Protein AF-A0A367QN92-F1 (afdb_monomer)

Structure (mmCIF, N/CA/C/O backbone):
data_AF-A0A367QN92-F1
#
_entry.id   AF-A0A367QN92-F1
#
loop_
_atom_site.group_PDB
_atom_site.id
_atom_site.type_symbol
_atom_site.label_atom_id
_atom_site.label_alt_id
_atom_site.label_comp_id
_atom_site.label_asym_id
_atom_site.label_entity_id
_atom_site.label_seq_id
_atom_site.pdbx_PDB_ins_code
_atom_site.Cartn_x
_atom_site.Cartn_y
_atom_site.Cartn_z
_atom_site.occupancy
_atom_site.B_iso_or_equiv
_atom_site.auth_seq_id
_atom_site.auth_comp_id
_atom_site.auth_asym_id
_atom_site.auth_atom_id
_atom_site.pdbx_PDB_model_num
ATOM 1 N N . MET A 1 1 ? -43.986 -6.979 30.525 1.00 65.44 1 MET A N 1
ATOM 2 C CA . MET A 1 1 ? -43.129 -7.725 29.582 1.00 65.44 1 MET A CA 1
ATOM 3 C C . MET A 1 1 ? -42.942 -9.110 30.168 1.00 65.44 1 MET A C 1
ATOM 5 O O . MET A 1 1 ? -42.465 -9.194 31.291 1.00 65.44 1 MET A O 1
ATOM 9 N N . ASP A 1 2 ? -43.423 -10.145 29.482 1.00 89.12 2 ASP A N 1
ATOM 10 C CA . ASP A 1 2 ? -43.403 -11.526 29.985 1.00 89.12 2 ASP A CA 1
ATOM 11 C C . ASP A 1 2 ? -42.028 -12.183 29.754 1.00 89.12 2 ASP A C 1
ATOM 13 O O . ASP A 1 2 ? -41.292 -11.805 28.836 1.00 89.12 2 ASP A O 1
ATOM 17 N N . TYR A 1 3 ? -41.674 -13.157 30.590 1.00 87.88 3 TYR A N 1
ATOM 18 C CA . TYR A 1 3 ? -40.392 -13.862 30.619 1.00 87.88 3 TYR A CA 1
ATOM 19 C C . TYR A 1 3 ? -39.980 -14.402 29.242 1.00 87.88 3 TYR A C 1
ATOM 21 O O . TYR A 1 3 ? -38.822 -14.278 28.843 1.00 87.88 3 TYR A O 1
ATOM 29 N N . LEU A 1 4 ? -40.938 -14.917 28.467 1.00 89.62 4 LEU A N 1
ATOM 30 C CA . LEU A 1 4 ? -40.702 -15.431 27.114 1.00 89.62 4 LEU A CA 1
ATOM 31 C C . LEU A 1 4 ? -40.257 -14.338 26.127 1.00 89.62 4 LEU A C 1
ATOM 33 O O . LEU A 1 4 ? -39.364 -14.566 25.309 1.00 89.62 4 LEU A O 1
ATOM 37 N N . GLN A 1 5 ? -40.817 -13.128 26.230 1.00 90.62 5 GLN A N 1
ATOM 38 C CA . GLN A 1 5 ? -40.400 -11.993 25.399 1.00 90.62 5 GLN A CA 1
ATOM 39 C C . GLN A 1 5 ? -38.994 -11.512 25.772 1.00 90.62 5 GLN A C 1
ATOM 41 O O . GLN A 1 5 ? -38.213 -11.133 24.897 1.00 90.62 5 GLN A O 1
ATOM 46 N N . LEU A 1 6 ? -38.650 -11.563 27.062 1.00 90.44 6 LEU A N 1
ATOM 47 C CA . LEU A 1 6 ? -37.314 -11.216 27.539 1.00 90.44 6 LEU A CA 1
ATOM 48 C C . LEU A 1 6 ? -36.260 -12.206 27.015 1.00 90.44 6 LEU A C 1
ATOM 50 O O . LEU A 1 6 ? -35.222 -11.774 26.516 1.00 90.44 6 LEU A O 1
ATOM 54 N N . GLN A 1 7 ? -36.549 -13.512 27.056 1.00 93.75 7 GLN A N 1
ATOM 55 C CA . GLN A 1 7 ? -35.658 -14.558 26.538 1.00 93.75 7 GLN A CA 1
ATOM 56 C C . GLN A 1 7 ? -35.429 -14.432 25.026 1.00 93.75 7 GLN A C 1
ATOM 58 O O . GLN A 1 7 ? -34.285 -14.444 24.572 1.00 93.75 7 GLN A O 1
ATOM 63 N N . SER A 1 8 ? -36.494 -14.218 24.244 1.00 92.69 8 SER A N 1
ATOM 64 C CA . SER A 1 8 ? -36.381 -13.995 22.794 1.00 92.69 8 SER A CA 1
ATOM 65 C C . SER A 1 8 ? -35.509 -12.777 22.463 1.00 92.69 8 SER A C 1
ATOM 67 O O . SER A 1 8 ? -34.645 -12.851 21.585 1.00 92.69 8 SER A O 1
ATOM 69 N N . LYS A 1 9 ? -35.673 -11.670 23.202 1.00 93.56 9 LYS A N 1
ATOM 70 C CA . LYS A 1 9 ? -34.857 -10.466 23.011 1.00 93.56 9 LYS A CA 1
ATOM 71 C C . LYS A 1 9 ? -33.382 -10.733 23.309 1.00 93.56 9 LYS A C 1
ATOM 73 O O . LYS A 1 9 ? -32.536 -10.347 22.507 1.00 93.56 9 LYS A O 1
ATOM 78 N N . ILE A 1 10 ? -33.071 -11.416 24.411 1.00 93.62 10 ILE A N 1
ATOM 79 C CA . ILE A 1 10 ? -31.693 -11.771 24.787 1.00 93.62 10 ILE A CA 1
ATOM 80 C C . ILE A 1 10 ? -31.029 -12.624 23.703 1.00 93.62 10 ILE A C 1
ATOM 82 O O . ILE A 1 10 ? -29.901 -12.328 23.307 1.00 93.62 10 ILE A O 1
ATOM 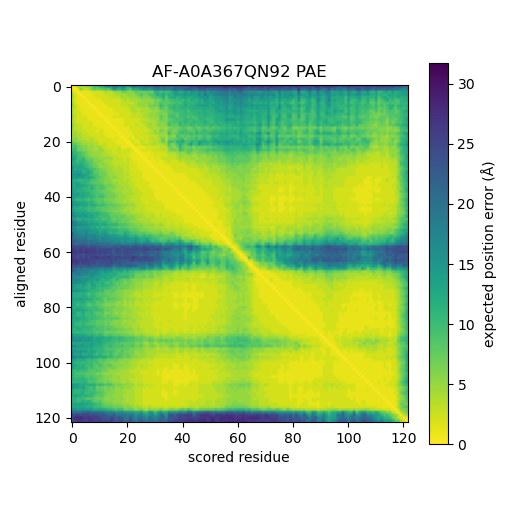86 N N . GLU A 1 11 ? -31.725 -13.638 23.192 1.00 95.00 11 GLU A N 1
ATOM 87 C CA . GLU A 1 11 ? -31.175 -14.534 22.173 1.00 95.00 11 GLU A CA 1
ATOM 88 C C . GLU A 1 11 ? -30.929 -13.808 20.847 1.00 95.00 11 GLU A C 1
ATOM 90 O O . GLU A 1 11 ? -29.874 -13.967 20.231 1.00 95.00 11 GLU A O 1
ATOM 95 N N . SER A 1 12 ? -31.846 -12.918 20.448 1.00 91.75 12 SER A N 1
ATOM 96 C CA . SER A 1 12 ? -31.632 -12.066 19.277 1.00 91.75 12 SER A CA 1
ATOM 97 C C . SER A 1 12 ? -30.382 -11.193 19.440 1.00 91.75 12 SER A C 1
ATOM 99 O O . SER A 1 12 ? -29.536 -11.180 18.549 1.00 91.75 12 SER A O 1
ATOM 101 N N . THR A 1 13 ? -30.191 -10.551 20.600 1.00 94.75 13 THR A N 1
ATOM 102 C CA . THR A 1 13 ? -29.015 -9.713 20.884 1.00 94.75 13 THR A CA 1
ATOM 103 C C . THR A 1 13 ? -27.720 -10.518 20.826 1.00 94.75 13 THR A C 1
ATOM 105 O O . THR A 1 13 ? -26.749 -10.058 20.230 1.00 94.75 13 THR A O 1
ATOM 108 N N . LYS A 1 14 ? -27.694 -11.732 21.392 1.00 93.50 14 LYS A N 1
ATOM 109 C CA . LYS A 1 14 ? -26.528 -12.626 21.301 1.00 93.50 14 LYS A CA 1
ATOM 110 C C . LYS A 1 14 ? -26.200 -12.977 19.853 1.00 93.50 14 LYS A C 1
ATOM 112 O O . LYS A 1 14 ? -25.039 -12.903 19.466 1.00 93.50 14 LYS A O 1
ATOM 117 N N . ASN A 1 15 ? -27.208 -13.291 19.041 1.00 93.81 15 ASN A N 1
ATOM 118 C CA . ASN A 1 15 ? -27.007 -13.587 17.624 1.00 9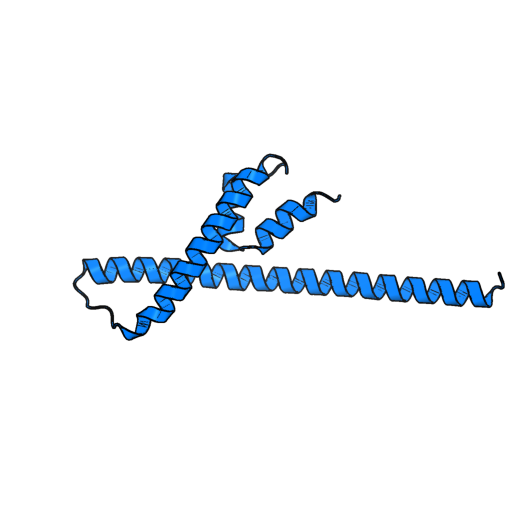3.81 15 ASN A CA 1
ATOM 119 C C . ASN A 1 15 ? -26.447 -12.381 16.856 1.00 93.81 15 ASN A C 1
ATOM 121 O O . ASN A 1 15 ? -25.514 -12.549 16.072 1.00 93.81 15 ASN A O 1
ATOM 125 N N . TYR A 1 16 ? -26.931 -11.164 17.127 1.00 91.94 16 TYR A N 1
ATOM 126 C CA . TYR A 1 16 ? -26.364 -9.944 16.538 1.00 91.94 16 TYR A CA 1
ATOM 127 C C . TYR A 1 16 ? -24.911 -9.703 16.963 1.00 91.94 16 TYR A C 1
ATOM 129 O O . TYR A 1 16 ? -24.086 -9.344 16.124 1.00 91.94 16 TYR A O 1
ATOM 137 N N . LEU A 1 17 ? -24.583 -9.922 18.239 1.00 92.69 17 LEU A N 1
ATOM 138 C CA . LEU A 1 17 ? -23.216 -9.783 18.753 1.00 92.69 17 LEU A CA 1
ATOM 139 C C . LEU A 1 17 ? -22.267 -10.821 18.141 1.00 92.69 17 LEU A C 1
ATOM 141 O O . LEU A 1 17 ? -21.160 -10.482 17.733 1.00 92.69 17 LEU A O 1
ATOM 145 N N . ASN A 1 18 ? -22.712 -12.070 18.009 1.00 91.69 18 ASN A N 1
ATOM 146 C CA . ASN A 1 18 ? -21.931 -13.124 17.365 1.00 91.69 18 ASN A CA 1
ATOM 147 C C . ASN A 1 18 ? -21.684 -12.814 15.882 1.00 91.69 18 ASN A C 1
ATOM 149 O O . ASN A 1 18 ? -20.570 -12.990 15.388 1.00 91.69 18 ASN A O 1
ATOM 153 N N . LEU A 1 19 ? -22.704 -12.315 15.177 1.00 91.00 19 LEU A N 1
ATOM 154 C CA . LEU A 1 19 ? -22.588 -11.927 13.775 1.00 91.00 19 LEU A CA 1
ATOM 155 C C . LEU A 1 19 ? -21.617 -10.751 13.590 1.00 91.00 19 LEU A C 1
ATOM 157 O O . LEU A 1 19 ? -20.753 -10.808 12.715 1.00 91.00 19 LEU A O 1
ATOM 161 N N . SER A 1 20 ? -21.728 -9.703 14.413 1.00 87.12 20 SER A N 1
ATOM 162 C CA . SER A 1 20 ? -20.857 -8.524 14.321 1.00 87.12 20 SER A CA 1
ATOM 163 C C . SER A 1 20 ? -19.398 -8.853 14.648 1.00 87.12 20 SER A C 1
ATOM 165 O O . SER A 1 20 ? -18.492 -8.368 13.965 1.00 87.12 20 SER A O 1
ATOM 167 N N . MET A 1 21 ? -19.165 -9.729 15.629 1.00 88.19 21 MET A N 1
ATOM 168 C CA . MET A 1 21 ? -17.832 -10.223 15.972 1.00 88.19 21 MET A CA 1
ATOM 169 C C . MET A 1 21 ? -17.214 -11.011 14.807 1.00 88.19 21 MET A C 1
ATOM 171 O O . MET A 1 21 ? -16.088 -10.720 14.408 1.00 88.19 21 MET A O 1
ATOM 175 N N . ASN A 1 22 ? -17.975 -11.913 14.179 1.00 90.44 22 ASN A N 1
ATOM 176 C CA . ASN A 1 22 ? -17.506 -12.707 13.037 1.00 90.44 22 ASN A CA 1
ATOM 177 C C . ASN A 1 22 ? -17.188 -11.829 11.806 1.00 90.44 22 ASN A C 1
ATOM 179 O O . ASN A 1 22 ? -16.133 -11.964 11.186 1.00 90.44 22 ASN A O 1
ATOM 183 N N . LEU A 1 23 ? -18.043 -10.848 11.499 1.00 87.50 23 LEU A N 1
ATOM 184 C CA . LEU A 1 23 ? -17.798 -9.871 10.428 1.00 87.50 23 LEU A CA 1
ATOM 185 C C . LEU A 1 23 ? -16.516 -9.058 10.661 1.00 87.50 23 LEU A C 1
ATOM 187 O O . LEU A 1 23 ? -15.741 -8.845 9.726 1.00 87.50 23 LEU A O 1
ATOM 191 N N . SER A 1 24 ? -16.270 -8.626 11.901 1.00 86.56 24 SER A N 1
ATOM 192 C CA . SER A 1 24 ? -15.042 -7.911 12.274 1.00 86.56 24 SER A CA 1
ATOM 193 C C . SER A 1 24 ? -13.798 -8.778 12.065 1.00 86.56 24 SER A C 1
ATOM 195 O O . SER A 1 24 ? -12.812 -8.309 11.494 1.00 86.56 24 SER A O 1
ATOM 197 N N . GLU A 1 25 ? -13.847 -10.053 12.460 1.00 88.81 25 GLU A N 1
ATOM 198 C CA . GLU A 1 25 ? -12.749 -11.003 12.253 1.00 88.81 25 GLU A CA 1
ATOM 199 C C . GLU A 1 25 ? -12.460 -11.246 10.768 1.00 88.81 25 GLU A C 1
ATOM 201 O O . GLU A 1 25 ? -11.299 -11.223 10.349 1.00 88.81 25 GLU A O 1
ATOM 206 N N . ILE A 1 26 ? -13.500 -11.438 9.951 1.00 91.56 26 ILE A N 1
ATOM 207 C CA . ILE A 1 26 ? -13.362 -11.597 8.498 1.00 91.56 26 ILE A CA 1
ATOM 208 C C . ILE A 1 26 ? -12.722 -10.344 7.890 1.00 91.56 26 ILE A C 1
ATOM 210 O O . ILE A 1 26 ? -11.765 -10.454 7.122 1.00 91.56 26 ILE A O 1
ATOM 214 N N . GLY A 1 27 ? -13.190 -9.153 8.277 1.00 88.62 27 GLY A N 1
ATOM 215 C CA . GLY A 1 27 ? -12.630 -7.884 7.813 1.00 88.62 27 GLY A CA 1
ATOM 216 C C . GLY A 1 27 ? -11.145 -7.731 8.151 1.00 88.62 27 GLY A C 1
ATOM 217 O O . GLY A 1 27 ? -10.357 -7.323 7.299 1.00 88.62 27 GLY A O 1
ATOM 218 N N . GLN A 1 28 ? -10.731 -8.126 9.360 1.00 89.50 28 GLN A N 1
ATOM 219 C CA . GLN A 1 28 ? -9.323 -8.099 9.773 1.00 89.50 28 GLN A C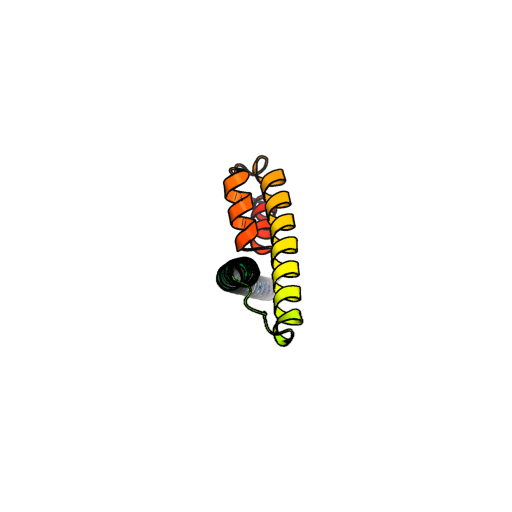A 1
ATOM 220 C C . GLN A 1 28 ? -8.458 -9.074 8.966 1.00 89.50 28 GLN A C 1
ATOM 222 O O . GLN A 1 28 ? -7.351 -8.717 8.557 1.00 89.50 28 GLN A O 1
ATOM 227 N N . LYS A 1 29 ? -8.964 -10.282 8.685 1.00 92.62 29 LYS A N 1
ATOM 228 C CA . LYS A 1 29 ? -8.259 -11.274 7.857 1.00 92.62 29 LYS A CA 1
ATOM 229 C C . LYS A 1 29 ? -8.079 -10.786 6.422 1.00 92.62 29 LYS A C 1
ATOM 231 O O . LYS A 1 29 ? -6.977 -10.877 5.886 1.00 92.62 29 LYS A O 1
ATOM 236 N N . ILE A 1 30 ? -9.130 -10.222 5.825 1.00 94.12 30 ILE A N 1
ATOM 237 C CA . ILE A 1 30 ? -9.078 -9.657 4.470 1.00 94.12 30 ILE A CA 1
ATOM 238 C C . ILE A 1 30 ? -8.094 -8.485 4.419 1.00 94.12 30 ILE A C 1
ATOM 240 O O . ILE A 1 30 ? -7.239 -8.455 3.537 1.00 94.12 30 ILE A O 1
ATOM 244 N N . ALA A 1 31 ? -8.145 -7.565 5.388 1.00 93.38 31 ALA A N 1
ATOM 245 C CA . ALA A 1 31 ? -7.186 -6.466 5.476 1.00 93.38 31 ALA A CA 1
ATOM 246 C C . ALA A 1 31 ? -5.744 -6.985 5.585 1.00 93.38 31 ALA A C 1
ATOM 248 O O . ALA A 1 31 ? -4.861 -6.499 4.885 1.00 93.38 31 ALA A O 1
ATOM 249 N N . GLY A 1 32 ? -5.499 -8.008 6.410 1.00 94.44 32 GLY A N 1
ATOM 250 C CA . GLY A 1 32 ? -4.198 -8.674 6.508 1.00 94.44 32 GLY A CA 1
ATOM 251 C C . GLY A 1 32 ? -3.713 -9.237 5.170 1.00 94.44 32 GLY A C 1
ATOM 252 O O . GLY A 1 32 ? -2.575 -8.993 4.776 1.00 94.44 32 GLY A O 1
ATOM 253 N N . PHE A 1 33 ? -4.588 -9.932 4.444 1.00 96.31 33 PHE A N 1
ATOM 254 C CA . PHE A 1 33 ? -4.269 -10.494 3.133 1.00 96.31 33 PHE A CA 1
ATOM 255 C C . PHE A 1 33 ? -3.958 -9.411 2.089 1.00 96.31 33 PHE A C 1
ATOM 257 O O . PHE A 1 33 ? -2.939 -9.501 1.404 1.00 96.31 33 PHE A O 1
ATOM 264 N N . ILE A 1 34 ? -4.776 -8.353 2.016 1.00 95.81 34 ILE A N 1
ATOM 265 C CA . ILE A 1 34 ? -4.562 -7.223 1.098 1.00 95.81 34 ILE A CA 1
ATOM 266 C C . ILE A 1 34 ? -3.199 -6.577 1.346 1.00 95.81 34 ILE A C 1
ATOM 268 O O . ILE A 1 34 ? -2.484 -6.305 0.387 1.00 95.81 34 ILE A O 1
ATOM 272 N N . LYS A 1 35 ? -2.795 -6.393 2.611 1.00 96.81 35 LYS A N 1
ATOM 273 C CA . LYS A 1 35 ? -1.479 -5.828 2.951 1.00 96.81 35 LYS A CA 1
ATOM 274 C C . LYS A 1 35 ? -0.335 -6.639 2.355 1.00 96.81 35 LYS A C 1
ATOM 276 O O . LYS A 1 35 ? 0.563 -6.067 1.745 1.00 96.81 35 LYS A O 1
ATOM 281 N N . ILE A 1 36 ? -0.383 -7.962 2.504 1.00 97.69 36 ILE A N 1
ATOM 282 C CA . ILE A 1 36 ? 0.659 -8.860 1.992 1.00 97.69 36 ILE A CA 1
ATOM 283 C C . ILE A 1 36 ? 0.722 -8.780 0.465 1.00 97.69 36 ILE A C 1
ATOM 285 O O . ILE A 1 36 ? 1.795 -8.561 -0.095 1.00 97.69 36 ILE A O 1
ATOM 289 N N . VAL A 1 37 ? -0.426 -8.907 -0.207 1.00 97.81 37 VAL A N 1
ATOM 290 C CA . VAL A 1 37 ? -0.501 -8.839 -1.675 1.00 97.81 37 VAL A CA 1
ATOM 291 C C . VAL A 1 37 ? -0.019 -7.479 -2.181 1.00 97.81 37 VAL A C 1
ATOM 293 O O . VAL A 1 37 ? 0.781 -7.419 -3.110 1.00 97.81 37 VAL A O 1
ATOM 296 N N . SER A 1 38 ? -0.440 -6.395 -1.533 1.00 97.38 38 SER A N 1
ATOM 297 C CA . SER A 1 38 ? -0.037 -5.029 -1.861 1.00 97.38 38 SER A CA 1
ATOM 298 C C . SER A 1 38 ? 1.477 -4.838 -1.783 1.00 97.38 38 SER A C 1
ATOM 300 O O . SER A 1 38 ? 2.081 -4.370 -2.744 1.00 97.38 38 SER A O 1
ATOM 302 N N . ILE A 1 39 ? 2.118 -5.273 -0.692 1.00 98.06 39 ILE A N 1
ATOM 303 C CA . ILE A 1 39 ? 3.578 -5.173 -0.531 1.00 98.06 39 ILE A CA 1
ATOM 304 C C . ILE A 1 39 ? 4.300 -5.882 -1.681 1.00 98.06 39 ILE A C 1
ATOM 306 O O . ILE A 1 39 ? 5.243 -5.327 -2.249 1.00 98.06 39 ILE A O 1
ATOM 310 N N . VAL A 1 40 ? 3.851 -7.088 -2.046 1.00 98.19 40 VAL A N 1
ATOM 311 C CA . VAL A 1 40 ? 4.450 -7.867 -3.139 1.00 98.19 40 VAL A CA 1
ATOM 312 C C . VAL A 1 40 ? 4.270 -7.149 -4.478 1.00 98.19 40 VAL A C 1
ATOM 314 O O . VAL A 1 40 ? 5.237 -7.002 -5.225 1.00 98.19 40 VAL A O 1
ATOM 317 N N . LEU A 1 41 ? 3.064 -6.654 -4.769 1.00 97.38 41 LEU A N 1
ATOM 318 C CA . LEU A 1 41 ? 2.756 -5.966 -6.024 1.00 97.38 41 LEU A CA 1
ATOM 319 C C . LEU A 1 41 ? 3.502 -4.634 -6.163 1.00 97.38 41 LEU A C 1
ATOM 321 O O . LEU A 1 41 ? 4.065 -4.373 -7.222 1.00 97.38 41 LEU A O 1
ATOM 325 N N . ILE A 1 42 ? 3.556 -3.815 -5.110 1.00 98.12 42 ILE A N 1
ATOM 326 C CA . ILE A 1 42 ? 4.255 -2.522 -5.123 1.00 98.12 42 ILE A CA 1
ATOM 327 C C . ILE A 1 42 ? 5.767 -2.717 -5.213 1.00 98.12 42 ILE A C 1
ATOM 329 O O . ILE A 1 42 ? 6.421 -2.052 -6.015 1.00 98.12 42 ILE A O 1
ATOM 333 N N . THR A 1 43 ? 6.328 -3.680 -4.478 1.00 98.19 43 THR A N 1
ATOM 334 C CA . THR A 1 43 ? 7.751 -4.030 -4.613 1.00 98.19 43 THR A CA 1
ATOM 335 C C . THR A 1 43 ? 8.062 -4.516 -6.031 1.00 98.19 43 THR A C 1
ATOM 337 O O . THR A 1 43 ? 9.049 -4.088 -6.629 1.00 98.19 43 THR A O 1
ATOM 340 N N . GLY A 1 44 ? 7.192 -5.351 -6.608 1.00 96.56 44 GLY A N 1
ATOM 341 C CA . GLY A 1 44 ? 7.306 -5.799 -7.995 1.00 96.56 44 GLY A CA 1
ATOM 342 C C . GLY A 1 44 ? 7.215 -4.650 -9.002 1.00 96.56 44 GLY A C 1
ATOM 343 O O . GLY A 1 44 ? 8.032 -4.577 -9.913 1.00 96.56 44 GLY A O 1
ATOM 344 N N . ALA A 1 45 ? 6.284 -3.713 -8.816 1.00 96.12 45 ALA A N 1
ATOM 345 C CA . ALA A 1 45 ? 6.139 -2.527 -9.658 1.00 96.12 45 ALA A CA 1
ATOM 346 C C . ALA A 1 45 ? 7.385 -1.625 -9.619 1.00 96.12 45 ALA A C 1
ATOM 348 O O . ALA A 1 45 ? 7.843 -1.182 -10.672 1.00 96.12 45 ALA A O 1
ATOM 349 N N . ILE A 1 46 ? 7.978 -1.409 -8.438 1.00 96.69 46 ILE A N 1
ATOM 350 C CA . ILE A 1 46 ? 9.263 -0.701 -8.306 1.00 96.69 46 ILE A CA 1
ATOM 351 C C . ILE A 1 46 ? 10.353 -1.448 -9.079 1.00 96.69 46 ILE A C 1
ATOM 353 O O . ILE A 1 46 ? 11.072 -0.837 -9.867 1.00 96.69 46 ILE A O 1
ATOM 357 N N . GLY A 1 47 ? 10.459 -2.767 -8.893 1.00 95.00 47 GLY A N 1
ATOM 358 C CA . GLY A 1 47 ? 11.433 -3.600 -9.599 1.00 95.00 47 GLY A CA 1
ATOM 359 C C . GLY A 1 47 ? 11.279 -3.540 -11.121 1.00 95.00 47 GLY A C 1
ATOM 360 O O . GLY A 1 47 ? 12.275 -3.418 -11.831 1.00 95.00 47 GLY A O 1
ATOM 361 N N . LEU A 1 48 ? 10.042 -3.557 -11.624 1.00 92.25 48 LEU A N 1
ATOM 362 C CA . LEU A 1 48 ? 9.738 -3.418 -13.049 1.00 92.25 48 LEU A CA 1
ATOM 363 C C . LEU A 1 48 ? 10.161 -2.048 -13.592 1.00 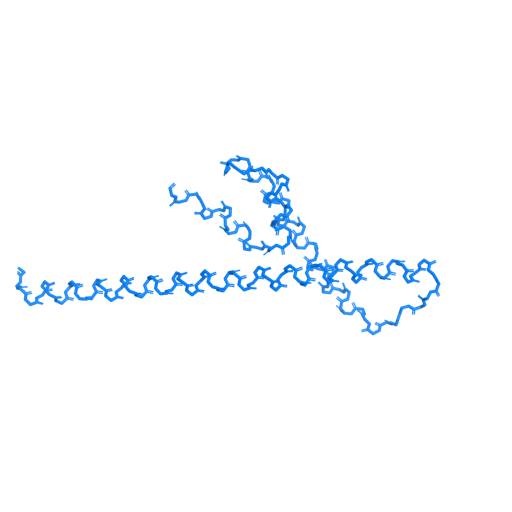92.25 48 LEU A C 1
ATOM 365 O O . LEU A 1 48 ? 10.824 -1.992 -14.626 1.00 92.25 48 LEU A O 1
ATOM 369 N N . GLU A 1 49 ? 9.827 -0.947 -12.912 1.00 91.00 49 GLU A N 1
ATOM 370 C CA . GLU A 1 49 ? 10.240 0.397 -13.347 1.00 91.00 49 GLU A CA 1
ATOM 371 C C . GLU A 1 49 ? 11.764 0.568 -13.310 1.00 91.00 49 GLU A C 1
ATOM 373 O O . GLU A 1 49 ? 12.343 1.094 -14.262 1.00 91.00 49 GLU A O 1
ATOM 378 N N . LEU A 1 50 ? 12.436 0.062 -12.270 1.00 91.81 50 LEU A N 1
ATOM 379 C CA . LEU A 1 50 ? 13.899 0.059 -12.202 1.00 91.81 50 LEU A CA 1
ATOM 380 C C . LEU A 1 50 ? 14.505 -0.764 -13.342 1.00 91.81 50 LEU A C 1
ATOM 382 O O . LEU A 1 50 ? 15.380 -0.272 -14.051 1.00 91.81 50 LEU A O 1
ATOM 386 N N . GLY A 1 51 ? 14.012 -1.983 -13.568 1.00 89.25 51 GLY A N 1
ATOM 387 C CA . GLY A 1 51 ? 14.462 -2.847 -14.660 1.00 89.25 51 GLY A CA 1
ATOM 388 C C . GLY A 1 51 ? 14.279 -2.197 -16.031 1.00 89.25 51 GLY A C 1
ATOM 389 O O . GLY A 1 51 ? 15.159 -2.298 -16.884 1.00 89.25 51 GLY A O 1
ATOM 390 N N . LYS A 1 52 ? 13.186 -1.450 -16.224 1.00 86.62 52 LYS A N 1
ATOM 391 C CA . LYS A 1 52 ? 12.947 -0.672 -17.442 1.00 86.62 52 LYS A CA 1
ATOM 392 C C . LYS A 1 52 ? 13.987 0.431 -17.631 1.00 86.62 52 LYS A C 1
ATOM 394 O O . LYS A 1 52 ? 14.532 0.567 -18.722 1.00 86.62 52 LYS A O 1
ATOM 399 N N . ILE A 1 53 ? 14.287 1.195 -16.581 1.00 86.44 53 ILE A N 1
ATOM 400 C CA . ILE A 1 53 ? 15.324 2.237 -16.618 1.00 86.44 53 ILE A CA 1
ATOM 401 C C . ILE A 1 53 ? 16.684 1.610 -16.950 1.00 86.44 53 ILE A C 1
ATOM 403 O O . ILE A 1 53 ? 17.356 2.072 -17.868 1.00 86.44 53 ILE A O 1
ATOM 407 N N . PHE A 1 54 ? 17.061 0.519 -16.279 1.00 86.88 54 PHE A N 1
ATOM 408 C CA . PHE A 1 54 ? 18.312 -0.190 -16.564 1.00 86.88 54 PHE A CA 1
ATOM 409 C C . PHE A 1 54 ? 18.370 -0.749 -17.991 1.00 86.88 54 PHE A C 1
ATOM 411 O O . PHE A 1 54 ? 19.416 -0.659 -18.628 1.00 86.88 54 PHE A O 1
ATOM 418 N N . GLY A 1 55 ? 17.276 -1.300 -18.521 1.00 84.06 55 GLY A N 1
ATOM 419 C CA . GLY A 1 55 ? 17.218 -1.791 -19.902 1.00 84.06 55 GLY A CA 1
ATOM 420 C C . GLY A 1 55 ? 17.473 -0.683 -20.925 1.00 84.06 55 GLY A C 1
ATOM 421 O O . GLY A 1 55 ? 18.314 -0.849 -21.808 1.00 84.06 55 GLY A O 1
ATOM 422 N N . LEU A 1 56 ? 16.830 0.475 -20.738 1.00 81.94 56 LEU A N 1
ATOM 423 C CA . LEU A 1 56 ? 17.018 1.655 -21.588 1.00 81.94 56 LEU A CA 1
ATOM 424 C C . LEU A 1 56 ? 18.460 2.180 -21.547 1.00 81.94 56 LEU A C 1
ATOM 426 O O . LEU A 1 56 ? 19.010 2.537 -22.586 1.00 81.94 56 LEU A O 1
ATOM 430 N N . LEU A 1 57 ? 19.091 2.194 -20.368 1.00 83.50 57 LEU A N 1
ATOM 431 C CA . LEU A 1 57 ? 20.482 2.637 -20.205 1.00 83.50 57 LEU A CA 1
ATOM 432 C C . LEU A 1 57 ? 21.495 1.703 -20.883 1.00 83.50 57 LEU A C 1
ATOM 434 O O . LEU A 1 57 ? 22.573 2.149 -21.260 1.00 83.50 57 LEU A O 1
ATOM 438 N N . ASN A 1 58 ? 21.148 0.427 -21.059 1.00 82.69 58 ASN A N 1
ATOM 439 C CA . ASN A 1 58 ? 22.002 -0.578 -21.691 1.00 82.69 58 ASN A CA 1
ATOM 440 C C . ASN A 1 58 ? 21.679 -0.796 -23.181 1.00 82.69 58 ASN A C 1
ATOM 442 O O . ASN A 1 58 ? 22.096 -1.801 -23.750 1.00 82.69 58 ASN A O 1
ATOM 446 N N . THR A 1 59 ? 20.938 0.118 -23.825 1.00 72.75 59 THR A N 1
ATOM 447 C CA . THR A 1 59 ? 20.504 0.035 -25.241 1.00 72.75 59 THR A CA 1
ATOM 448 C C . THR A 1 59 ? 19.686 -1.212 -25.597 1.00 72.75 59 THR A C 1
ATOM 450 O O . THR A 1 59 ? 19.490 -1.519 -26.770 1.00 72.75 59 THR A O 1
ATOM 453 N N . ASN A 1 60 ? 19.167 -1.921 -24.593 1.00 72.38 60 ASN A N 1
ATOM 454 C CA . ASN A 1 60 ? 18.304 -3.068 -24.819 1.00 72.38 60 ASN A CA 1
ATOM 455 C C . ASN A 1 60 ? 16.908 -2.558 -25.177 1.00 72.38 60 ASN A C 1
ATOM 457 O O . ASN A 1 60 ? 16.264 -1.875 -24.375 1.00 72.38 60 ASN A O 1
ATOM 461 N N . GLU A 1 61 ? 16.425 -2.898 -26.371 1.00 68.31 61 GLU A N 1
ATOM 462 C CA . GLU A 1 61 ? 15.040 -2.622 -26.732 1.00 68.31 61 GLU A CA 1
ATOM 463 C C . GLU A 1 61 ? 14.107 -3.438 -25.836 1.00 68.31 61 GLU A C 1
ATOM 465 O O . GLU A 1 61 ? 14.168 -4.668 -25.781 1.00 68.31 61 GLU A O 1
ATOM 470 N N . ILE A 1 62 ? 13.242 -2.745 -25.098 1.00 67.19 62 ILE A N 1
ATOM 471 C CA . ILE A 1 62 ? 12.240 -3.392 -24.255 1.00 67.19 62 ILE A CA 1
ATOM 472 C C . ILE A 1 62 ? 11.037 -3.713 -25.143 1.00 67.19 62 ILE A C 1
ATOM 474 O O . ILE A 1 62 ? 10.461 -2.788 -25.719 1.00 67.19 62 ILE A O 1
ATOM 478 N N . PRO A 1 63 ? 10.616 -4.985 -25.248 1.00 67.19 63 PRO A N 1
ATOM 479 C CA . PRO A 1 63 ? 9.494 -5.358 -26.099 1.00 67.19 63 PRO A CA 1
ATOM 480 C C . PRO A 1 63 ? 8.222 -4.569 -25.748 1.00 67.19 63 PRO A C 1
ATOM 482 O O . PRO A 1 63 ? 7.786 -4.551 -24.594 1.00 67.19 63 PRO A O 1
ATOM 485 N N . ASN A 1 64 ? 7.575 -3.972 -26.755 1.00 66.69 64 ASN A N 1
ATOM 486 C CA . ASN A 1 64 ? 6.366 -3.147 -26.589 1.00 66.69 64 ASN A CA 1
ATOM 487 C C . ASN A 1 64 ? 5.157 -3.901 -25.990 1.00 66.69 64 ASN A C 1
ATOM 489 O O . ASN A 1 64 ? 4.206 -3.272 -25.524 1.00 66.69 64 ASN A O 1
ATOM 493 N N . ASN A 1 65 ? 5.182 -5.235 -25.926 1.00 67.06 65 ASN A N 1
ATOM 494 C CA . ASN A 1 65 ? 4.092 -6.037 -25.356 1.00 67.06 65 ASN A CA 1
ATOM 495 C C . ASN A 1 65 ? 3.930 -5.871 -23.832 1.00 67.06 65 ASN A C 1
ATOM 497 O O . ASN A 1 65 ? 2.875 -6.195 -23.293 1.00 67.06 65 ASN A O 1
ATOM 501 N N . PHE A 1 66 ? 4.931 -5.328 -23.130 1.00 69.88 66 PHE A N 1
ATOM 502 C CA . PHE A 1 66 ? 4.852 -5.057 -21.688 1.00 69.88 66 PHE A CA 1
ATOM 503 C C . PHE A 1 66 ? 4.215 -3.700 -21.346 1.00 69.88 66 PHE A C 1
ATOM 505 O O . PHE A 1 66 ? 4.014 -3.392 -20.171 1.00 69.88 66 PHE A O 1
ATOM 512 N N . THR A 1 67 ? 3.867 -2.884 -22.348 1.00 78.38 67 THR A N 1
ATOM 513 C CA . THR A 1 67 ? 3.324 -1.525 -22.155 1.00 78.38 67 THR A CA 1
ATOM 514 C C . THR A 1 67 ? 2.105 -1.476 -21.221 1.00 78.38 67 THR A C 1
ATOM 516 O O . THR A 1 67 ? 2.091 -0.618 -20.335 1.00 78.38 67 THR A O 1
ATOM 519 N N . PRO A 1 68 ? 1.123 -2.399 -21.313 1.00 85.75 68 PRO A N 1
ATOM 520 C CA . PRO A 1 68 ? -0.013 -2.408 -20.390 1.00 85.75 68 PRO A CA 1
ATOM 521 C C . PRO A 1 68 ? 0.389 -2.699 -18.937 1.00 85.75 68 PRO A C 1
ATOM 523 O O . PRO A 1 68 ? -0.112 -2.054 -18.018 1.00 85.75 68 PRO A O 1
ATOM 526 N N . ILE A 1 69 ? 1.333 -3.624 -18.725 1.00 88.62 69 ILE A N 1
ATOM 527 C CA . ILE A 1 69 ? 1.821 -4.001 -17.388 1.00 88.62 69 ILE A CA 1
ATOM 528 C C . ILE A 1 69 ? 2.532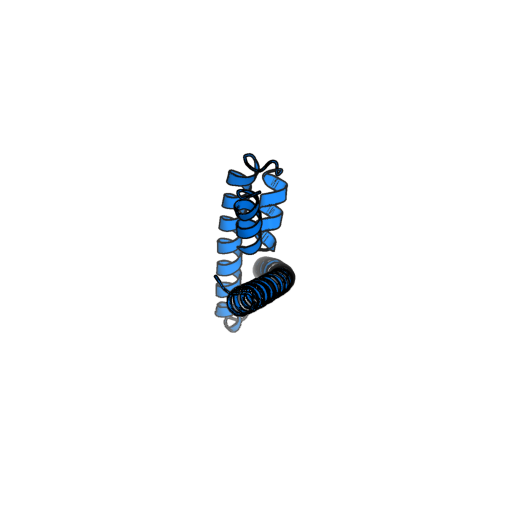 -2.811 -16.736 1.00 88.62 69 ILE A C 1
ATOM 530 O O . ILE A 1 69 ? 2.260 -2.493 -15.580 1.00 88.62 69 ILE A O 1
ATOM 534 N N . PHE A 1 70 ? 3.374 -2.096 -17.489 1.00 88.06 70 PHE A N 1
ATOM 535 C CA . PHE A 1 70 ? 3.997 -0.858 -17.013 1.00 88.06 70 PHE A CA 1
ATOM 536 C C . PHE A 1 70 ? 2.967 0.235 -16.705 1.00 88.06 70 PHE A C 1
ATOM 538 O O . PHE A 1 70 ? 3.118 0.958 -15.724 1.00 88.06 70 PHE A O 1
ATOM 545 N N . GLY A 1 71 ? 1.903 0.351 -17.506 1.00 91.12 71 GLY A N 1
ATOM 546 C CA . GLY A 1 71 ? 0.816 1.298 -17.248 1.00 91.12 71 GLY A CA 1
ATOM 547 C C . GLY A 1 71 ? 0.138 1.052 -15.898 1.00 91.12 71 GLY A C 1
ATOM 548 O O . GLY A 1 71 ? 0.003 1.978 -15.098 1.00 91.12 71 GLY A O 1
ATOM 549 N N . ILE A 1 72 ? -0.217 -0.204 -15.615 1.00 93.75 72 ILE A N 1
ATOM 550 C CA . ILE A 1 72 ? -0.842 -0.600 -14.344 1.00 93.75 72 ILE A CA 1
ATOM 551 C C . ILE A 1 72 ? 0.129 -0.409 -13.174 1.00 93.75 72 ILE A C 1
ATOM 553 O O . ILE A 1 72 ? -0.256 0.158 -12.154 1.00 93.75 72 ILE A O 1
ATOM 557 N N . ALA A 1 73 ? 1.391 -0.823 -13.326 1.00 94.56 73 ALA A N 1
ATOM 558 C CA . ALA A 1 73 ? 2.412 -0.655 -12.294 1.00 94.56 73 ALA A CA 1
ATOM 559 C C . ALA A 1 73 ? 2.597 0.823 -11.915 1.00 94.56 73 ALA A C 1
ATOM 561 O O . ALA A 1 73 ? 2.593 1.164 -10.734 1.00 94.56 73 ALA A O 1
ATOM 562 N N . ARG A 1 74 ? 2.678 1.722 -12.903 1.00 94.31 74 ARG A N 1
ATOM 563 C CA . ARG A 1 74 ? 2.783 3.172 -12.668 1.00 94.31 74 ARG A CA 1
ATOM 564 C C . ARG A 1 74 ? 1.561 3.737 -11.977 1.00 94.31 74 ARG A C 1
ATOM 566 O O . ARG A 1 74 ? 1.710 4.514 -11.040 1.00 94.31 74 ARG A O 1
ATOM 573 N N . PHE A 1 75 ? 0.371 3.354 -12.430 1.00 96.44 75 PHE A N 1
ATOM 574 C CA . PHE A 1 75 ? -0.865 3.797 -11.800 1.00 96.44 75 PHE A CA 1
ATOM 575 C C . PHE A 1 75 ? -0.908 3.384 -10.323 1.00 96.44 75 PHE A C 1
ATOM 577 O O . PHE A 1 75 ? -1.160 4.229 -9.467 1.00 96.44 75 PHE A O 1
ATOM 584 N N . ALA A 1 76 ? -0.573 2.125 -10.021 1.00 97.12 76 ALA A N 1
ATOM 585 C CA . ALA A 1 76 ? -0.504 1.623 -8.652 1.00 97.12 76 ALA A CA 1
ATOM 586 C C . ALA A 1 76 ? 0.521 2.397 -7.807 1.00 97.12 76 ALA A C 1
ATOM 588 O O . ALA A 1 76 ? 0.184 2.867 -6.725 1.00 97.12 76 ALA A O 1
ATOM 589 N N . LEU A 1 77 ? 1.740 2.610 -8.315 1.00 98.00 77 LEU A N 1
ATOM 590 C CA . LEU A 1 77 ? 2.777 3.367 -7.605 1.00 98.00 77 LEU A CA 1
ATOM 591 C C . LEU A 1 77 ? 2.355 4.808 -7.306 1.00 98.00 77 LEU A C 1
ATOM 593 O O . LEU A 1 77 ? 2.596 5.298 -6.206 1.00 98.00 77 LEU A O 1
ATOM 597 N N . ILE A 1 78 ? 1.718 5.485 -8.264 1.00 98.06 78 ILE A N 1
ATOM 598 C CA . ILE A 1 78 ? 1.250 6.864 -8.091 1.00 98.06 78 ILE A CA 1
ATOM 599 C C . ILE A 1 78 ? 0.116 6.922 -7.064 1.00 98.06 78 ILE A C 1
ATOM 601 O O . ILE A 1 78 ? 0.154 7.766 -6.171 1.00 98.06 78 ILE A O 1
ATOM 605 N N . ALA A 1 79 ? -0.868 6.024 -7.154 1.00 98.06 79 ALA A N 1
ATOM 606 C CA . ALA A 1 79 ? -1.965 5.961 -6.191 1.00 98.06 79 ALA A CA 1
ATOM 607 C C . ALA A 1 79 ? -1.434 5.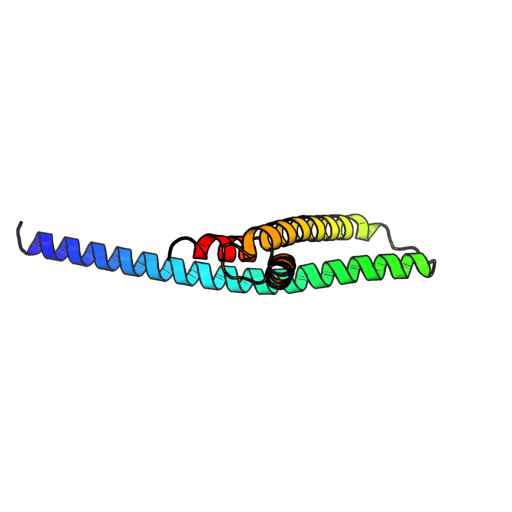744 -4.765 1.00 98.06 79 ALA A C 1
ATOM 609 O O . ALA A 1 79 ? -1.720 6.537 -3.870 1.00 98.06 79 ALA A O 1
ATOM 610 N N . HIS A 1 80 ? -0.563 4.751 -4.587 1.00 98.31 80 HIS A N 1
ATOM 611 C CA . HIS A 1 80 ? 0.066 4.446 -3.305 1.00 98.31 80 HIS A CA 1
ATOM 612 C C . HIS A 1 80 ? 0.946 5.588 -2.784 1.00 98.31 80 HIS A C 1
ATOM 614 O O . HIS A 1 80 ? 1.015 5.825 -1.577 1.00 98.31 80 HIS A O 1
ATOM 620 N N . LEU A 1 81 ? 1.601 6.340 -3.673 1.00 98.38 81 LEU A N 1
ATOM 621 C CA . LEU A 1 81 ? 2.352 7.537 -3.299 1.00 98.38 81 LEU A CA 1
ATOM 622 C C . LEU A 1 81 ? 1.433 8.609 -2.710 1.00 98.38 81 LEU A C 1
ATOM 624 O O . LEU A 1 81 ? 1.748 9.156 -1.653 1.00 98.38 81 LEU A O 1
ATOM 628 N N . PHE A 1 82 ? 0.290 8.882 -3.344 1.00 98.44 82 PHE A N 1
ATOM 629 C CA . PHE A 1 82 ? -0.692 9.820 -2.798 1.00 98.44 82 PHE A CA 1
ATOM 630 C C . PHE A 1 82 ? -1.223 9.361 -1.440 1.00 98.44 82 PHE A C 1
ATOM 632 O O . PHE A 1 82 ? -1.291 10.166 -0.513 1.00 98.44 82 PHE A O 1
ATOM 639 N N . GLU A 1 83 ? -1.529 8.076 -1.283 1.00 98.25 83 GLU A N 1
ATOM 640 C CA . GLU A 1 83 ? -1.976 7.519 -0.003 1.00 98.25 83 GLU A CA 1
ATOM 641 C C . GLU A 1 83 ? -0.905 7.655 1.086 1.00 98.25 83 GLU A C 1
ATOM 643 O O . GLU A 1 83 ? -1.206 8.088 2.198 1.00 98.25 83 GLU A O 1
ATOM 648 N N . GLY A 1 84 ? 0.359 7.372 0.763 1.00 98.25 84 GLY A N 1
ATOM 649 C CA . GLY A 1 84 ? 1.490 7.571 1.669 1.00 98.25 84 GLY A CA 1
ATOM 650 C C . GLY A 1 84 ? 1.676 9.033 2.085 1.00 98.25 84 GLY A C 1
ATOM 651 O O . GLY A 1 84 ? 1.917 9.314 3.261 1.00 98.25 84 GLY A O 1
ATOM 652 N N . ILE A 1 85 ? 1.512 9.977 1.153 1.00 98.38 85 ILE A N 1
ATOM 653 C CA . ILE A 1 85 ? 1.573 11.419 1.440 1.00 98.38 85 ILE A CA 1
ATOM 654 C C . ILE A 1 85 ? 0.437 11.826 2.380 1.00 98.38 85 ILE A C 1
ATOM 656 O O . ILE A 1 85 ? 0.692 12.469 3.400 1.00 98.38 85 ILE A O 1
ATOM 660 N N . VAL A 1 86 ? -0.802 11.426 2.078 1.00 97.56 86 VAL A N 1
ATOM 661 C CA . VAL A 1 86 ? -1.964 11.693 2.939 1.00 97.56 86 VAL A CA 1
ATOM 662 C C . VAL A 1 86 ? -1.708 11.128 4.336 1.00 97.56 86 VAL A C 1
ATOM 664 O O . VAL A 1 86 ? -1.830 11.843 5.329 1.00 97.56 86 VAL A O 1
ATOM 667 N N . ALA A 1 87 ? -1.254 9.883 4.434 1.00 97.31 87 ALA A N 1
ATOM 668 C CA . ALA A 1 87 ? -0.949 9.256 5.710 1.00 97.31 87 ALA A CA 1
ATOM 669 C C . ALA A 1 87 ? 0.131 10.002 6.502 1.00 97.31 87 ALA A C 1
ATOM 671 O O . ALA A 1 87 ? -0.025 10.204 7.704 1.00 97.31 87 ALA A O 1
ATOM 672 N N . ALA A 1 88 ? 1.199 10.463 5.847 1.00 97.56 88 ALA A N 1
ATOM 673 C CA . ALA A 1 88 ? 2.243 11.245 6.501 1.00 97.56 88 ALA A CA 1
ATOM 674 C C . ALA A 1 88 ? 1.707 12.578 7.052 1.00 97.56 88 ALA A C 1
ATOM 676 O O . ALA A 1 88 ? 2.039 12.953 8.178 1.00 97.56 88 ALA A O 1
ATOM 677 N N . ILE A 1 89 ? 0.844 13.269 6.300 1.00 96.81 89 ILE A N 1
ATOM 678 C CA . ILE A 1 89 ? 0.224 14.534 6.726 1.00 96.81 89 ILE A CA 1
ATOM 679 C C . ILE A 1 89 ? -0.650 14.316 7.971 1.00 96.81 89 ILE A C 1
ATOM 681 O O . ILE A 1 89 ? -0.532 15.057 8.948 1.00 96.81 89 ILE A O 1
ATOM 685 N N . TYR A 1 90 ? -1.480 13.270 7.971 1.00 95.62 90 TYR A N 1
ATOM 686 C CA . TYR A 1 90 ? -2.442 13.004 9.048 1.00 95.62 90 TYR A CA 1
ATOM 687 C C . TYR A 1 90 ? -1.894 12.142 10.201 1.00 95.62 90 TYR A C 1
ATOM 689 O O . TYR A 1 90 ? -2.577 11.958 11.205 1.00 95.62 90 TYR A O 1
ATOM 697 N N . ALA A 1 91 ? -0.654 11.655 10.123 1.00 94.12 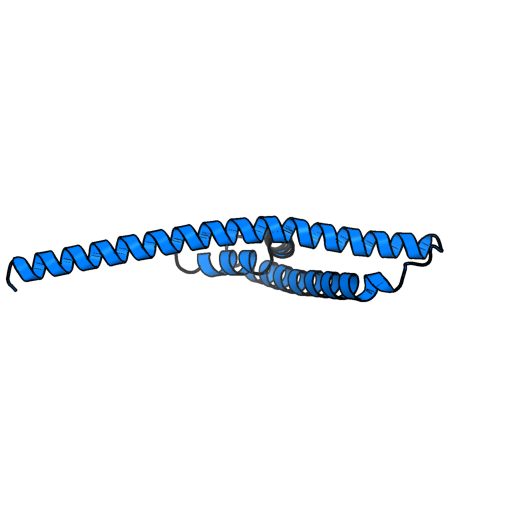91 ALA A N 1
ATOM 698 C CA . ALA A 1 91 ? -0.047 10.789 11.139 1.00 94.12 91 ALA A CA 1
ATOM 699 C C . ALA A 1 91 ? 0.266 11.487 12.471 1.00 94.12 91 ALA A C 1
ATOM 701 O O . ALA A 1 91 ? 0.062 10.900 13.536 1.00 94.12 91 ALA A O 1
ATOM 702 N N . ARG A 1 92 ? 0.741 12.741 12.436 1.00 90.00 92 ARG A N 1
ATOM 703 C CA . ARG A 1 92 ? 1.125 13.498 13.648 1.00 90.00 92 ARG A CA 1
ATOM 704 C C . ARG A 1 92 ? -0.038 13.666 14.636 1.00 90.00 92 ARG A C 1
ATOM 706 O O . ARG A 1 92 ? 0.144 13.306 15.796 1.00 90.00 92 ARG A O 1
ATOM 713 N N . PRO A 1 93 ? -1.229 14.124 14.201 1.00 90.00 93 PRO A N 1
ATOM 714 C CA . PRO A 1 93 ? -2.418 14.183 15.058 1.00 90.00 93 PRO A CA 1
ATOM 715 C C . PRO A 1 93 ? -2.848 12.833 15.654 1.00 90.00 93 PRO A C 1
ATOM 717 O O . PRO A 1 93 ? -3.616 12.804 16.608 1.00 90.00 93 PRO A O 1
ATOM 720 N N . LYS A 1 94 ? -2.366 11.711 15.101 1.00 87.19 94 LYS A N 1
ATOM 721 C CA . LYS A 1 94 ? -2.690 10.339 15.522 1.00 87.19 94 LYS A CA 1
ATOM 722 C C . LYS A 1 94 ? -1.576 9.678 16.342 1.00 87.19 94 LYS A C 1
ATOM 724 O O . LYS A 1 94 ? -1.549 8.455 16.462 1.00 87.19 94 LYS A O 1
ATOM 729 N N . ASN A 1 95 ? -0.636 10.460 16.884 1.00 88.69 95 ASN A N 1
ATOM 730 C CA . ASN A 1 95 ? 0.525 9.968 17.639 1.00 88.69 95 ASN A CA 1
ATOM 731 C C . ASN A 1 95 ? 1.379 8.944 16.861 1.00 88.69 95 ASN A C 1
ATOM 733 O O . ASN A 1 95 ? 2.008 8.063 17.450 1.00 88.69 95 ASN A O 1
ATOM 737 N N . LYS A 1 96 ? 1.406 9.039 15.525 1.00 91.38 96 LYS A N 1
ATOM 738 C CA . LYS A 1 96 ? 2.281 8.242 14.656 1.00 91.38 96 LYS A CA 1
ATOM 739 C C . LYS A 1 96 ? 3.386 9.127 14.089 1.00 91.38 96 LYS A C 1
ATOM 741 O O . LYS A 1 96 ? 3.187 10.315 13.839 1.00 91.38 96 LYS A O 1
ATOM 746 N N . LEU A 1 97 ? 4.555 8.539 13.843 1.00 95.06 97 LEU A N 1
ATOM 747 C CA . LEU A 1 97 ? 5.647 9.234 13.165 1.00 95.06 97 LEU A CA 1
ATOM 748 C C . LEU A 1 97 ? 5.302 9.398 11.671 1.00 95.06 97 LEU A C 1
ATOM 750 O O . LEU A 1 97 ? 5.168 8.382 10.987 1.00 95.06 97 LEU A O 1
ATOM 754 N N . PRO A 1 98 ? 5.193 10.638 11.142 1.00 95.44 98 PRO A N 1
ATOM 755 C CA . PRO A 1 98 ? 4.748 10.907 9.771 1.00 95.44 98 PRO A CA 1
ATOM 756 C C . PRO A 1 98 ? 5.449 10.096 8.700 1.00 95.44 98 PRO A C 1
ATOM 758 O O . PRO A 1 98 ? 4.811 9.445 7.882 1.00 95.44 98 PRO A O 1
ATOM 761 N N . PHE A 1 99 ? 6.777 10.107 8.737 1.00 96.31 99 PHE A N 1
ATOM 762 C CA . PHE A 1 99 ? 7.588 9.466 7.718 1.00 96.31 99 PHE A CA 1
ATOM 763 C C . PHE A 1 99 ? 7.428 7.942 7.733 1.00 96.31 99 PHE A C 1
ATOM 765 O O . PHE A 1 99 ? 7.212 7.329 6.693 1.00 96.31 99 PHE A O 1
ATOM 772 N N . GLN A 1 100 ? 7.458 7.335 8.922 1.00 96.62 100 GLN A N 1
ATOM 773 C CA . GLN A 1 100 ? 7.288 5.890 9.069 1.00 96.62 100 GLN A CA 1
ATOM 774 C C . GLN A 1 100 ? 5.894 5.444 8.626 1.00 96.62 100 GLN A C 1
ATOM 776 O O . GLN A 1 100 ? 5.759 4.459 7.905 1.00 96.62 100 GLN A O 1
ATOM 781 N N . TYR A 1 101 ? 4.861 6.185 9.029 1.00 97.00 101 TYR A N 1
ATOM 782 C CA . TYR A 1 101 ? 3.483 5.827 8.716 1.00 97.00 101 TYR A CA 1
ATOM 783 C C . TYR A 1 101 ? 3.130 6.087 7.242 1.00 97.00 101 TYR A C 1
ATOM 785 O O . TYR A 1 101 ? 2.370 5.327 6.642 1.00 97.00 101 TYR A O 1
ATOM 793 N N . GLY A 1 102 ? 3.734 7.110 6.633 1.00 97.81 102 GLY A N 1
ATOM 794 C CA . GLY A 1 102 ? 3.653 7.363 5.197 1.00 97.81 102 GLY A CA 1
ATOM 795 C C . GLY A 1 102 ? 4.293 6.252 4.368 1.00 97.81 102 GLY A C 1
ATOM 796 O O . GLY A 1 102 ? 3.655 5.744 3.452 1.00 97.81 102 GLY A O 1
ATOM 797 N N . ILE A 1 103 ? 5.506 5.807 4.726 1.00 98.25 103 ILE A N 1
ATOM 798 C CA . ILE A 1 103 ? 6.162 4.664 4.063 1.00 98.25 103 ILE A CA 1
ATOM 799 C C . ILE A 1 103 ? 5.328 3.397 4.226 1.00 98.25 103 ILE A C 1
ATOM 801 O O . ILE A 1 103 ? 5.092 2.691 3.251 1.00 98.25 103 ILE A O 1
ATOM 805 N N . TYR A 1 104 ? 4.862 3.116 5.444 1.00 98.06 104 TYR A N 1
ATOM 806 C CA . TYR A 1 104 ? 3.976 1.986 5.693 1.00 98.06 104 TYR A CA 1
ATOM 807 C C . TYR A 1 104 ? 2.772 2.021 4.746 1.00 98.06 104 TYR A C 1
ATOM 809 O O . TYR A 1 104 ? 2.551 1.066 4.002 1.00 98.06 104 TYR A O 1
ATOM 817 N N . THR A 1 105 ? 2.061 3.150 4.705 1.00 98.06 105 THR A N 1
ATOM 818 C CA . THR A 1 105 ? 0.862 3.322 3.875 1.00 98.06 105 THR A CA 1
ATOM 819 C C . T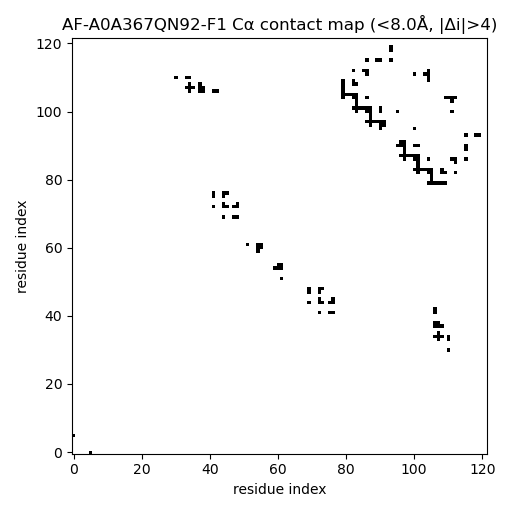HR A 1 105 ? 1.169 3.247 2.384 1.00 98.06 105 THR A C 1
ATOM 821 O O . THR A 1 105 ? 0.396 2.652 1.648 1.00 98.06 105 THR A O 1
ATOM 824 N N . PHE A 1 106 ? 2.321 3.741 1.930 1.00 98.44 106 PHE A N 1
ATOM 825 C CA . PHE A 1 106 ? 2.759 3.552 0.547 1.00 98.44 106 PHE A CA 1
ATOM 826 C C . PHE A 1 106 ? 2.820 2.064 0.161 1.00 98.44 106 PHE A C 1
ATOM 828 O O . PHE A 1 106 ? 2.401 1.689 -0.926 1.00 98.44 106 PHE A O 1
ATOM 835 N N . PHE A 1 107 ? 3.274 1.178 1.047 1.00 98.25 107 PHE A N 1
ATOM 836 C CA . PHE A 1 107 ? 3.332 -0.252 0.733 1.00 98.25 107 PHE A CA 1
ATOM 837 C C . PHE A 1 107 ? 2.002 -0.984 0.917 1.00 98.25 107 PHE A C 1
ATOM 839 O O . PHE A 1 107 ? 1.702 -1.902 0.152 1.00 98.25 107 PHE A O 1
ATOM 846 N N . VAL A 1 108 ? 1.209 -0.613 1.924 1.00 97.44 108 VAL A N 1
ATOM 847 C CA . VAL A 1 108 ? -0.057 -1.300 2.238 1.00 97.44 108 VAL A CA 1
ATOM 848 C C . VAL A 1 108 ? -1.296 -0.694 1.571 1.00 97.44 108 VAL A C 1
ATOM 850 O O . VAL A 1 108 ? -2.376 -1.282 1.635 1.00 97.44 108 VAL A O 1
ATOM 853 N N . GLY A 1 109 ? -1.143 0.472 0.952 1.00 97.00 109 GLY A N 1
ATOM 854 C CA . GLY A 1 109 ? -2.184 1.227 0.270 1.00 97.00 109 GLY A CA 1
ATOM 855 C C . GLY A 1 109 ? -3.281 1.737 1.200 1.00 97.00 109 GLY A C 1
ATOM 856 O O . GLY A 1 109 ? -3.055 2.005 2.386 1.00 97.00 109 GLY A O 1
ATOM 857 N N . THR A 1 110 ? -4.508 1.799 0.683 1.00 96.31 110 THR A N 1
ATOM 858 C CA . THR A 1 110 ? -5.701 2.295 1.391 1.00 96.31 110 THR A CA 1
ATOM 859 C C . THR A 1 110 ? -5.915 1.656 2.767 1.00 96.31 110 THR A C 1
ATOM 861 O O . THR A 1 110 ? -6.443 2.308 3.667 1.00 96.31 110 THR A O 1
ATOM 864 N N . VAL A 1 111 ? -5.483 0.405 2.984 1.00 95.94 111 VAL A N 1
ATOM 865 C CA . VAL A 1 111 ? -5.581 -0.252 4.301 1.00 95.94 111 VAL A CA 1
ATOM 866 C C . VAL A 1 111 ? -4.841 0.551 5.377 1.00 95.94 111 VAL A C 1
ATOM 868 O O . VAL A 1 111 ? -5.357 0.694 6.483 1.00 95.94 111 VAL A O 1
ATOM 871 N N . GLY A 1 112 ? -3.687 1.142 5.050 1.00 95.75 112 GLY A N 1
ATOM 872 C CA . GLY A 1 112 ? -2.944 2.009 5.968 1.00 95.75 112 GLY A CA 1
ATOM 873 C C . GLY A 1 112 ? -3.700 3.295 6.313 1.00 95.75 112 GLY A C 1
ATOM 874 O O . GLY A 1 112 ? -3.713 3.708 7.469 1.00 95.75 112 GLY A O 1
ATOM 875 N N . LEU A 1 113 ? -4.420 3.885 5.352 1.00 96.19 113 LEU A N 1
ATOM 876 C CA . LEU A 1 113 ? -5.295 5.033 5.619 1.00 96.19 113 LEU A CA 1
ATOM 877 C C . LEU A 1 113 ? -6.480 4.650 6.506 1.00 96.19 113 LEU A C 1
ATOM 879 O O . LEU A 1 113 ? -6.782 5.352 7.470 1.00 96.19 113 LEU A O 1
ATOM 883 N N . VAL A 1 114 ? -7.134 3.522 6.220 1.00 94.56 114 VAL A N 1
ATOM 884 C CA . VAL A 1 114 ? -8.237 3.022 7.051 1.00 94.56 114 VAL A CA 1
ATOM 885 C C . VAL A 1 114 ? -7.755 2.793 8.480 1.00 94.56 114 VAL A C 1
ATOM 887 O O . VAL A 1 114 ? -8.423 3.209 9.419 1.00 94.56 114 VAL A O 1
ATOM 890 N N . GLU A 1 115 ? -6.583 2.194 8.676 1.00 92.88 115 GLU A N 1
ATOM 891 C CA . GLU A 1 115 ? -5.998 1.997 10.006 1.00 92.88 115 GLU A CA 1
ATOM 892 C C . GLU A 1 115 ? -5.685 3.317 10.727 1.00 92.88 115 GLU A C 1
ATOM 894 O O . GLU A 1 115 ? -5.879 3.398 11.945 1.00 92.88 115 GLU A O 1
ATOM 899 N N . LEU A 1 116 ? -5.247 4.344 9.992 1.00 93.31 116 LEU A N 1
ATOM 900 C CA . LEU A 1 116 ? -4.953 5.671 10.532 1.00 93.31 116 LEU A CA 1
ATOM 901 C C . LEU A 1 116 ? -6.207 6.375 11.053 1.00 93.31 116 LEU A C 1
ATOM 903 O O . LEU A 1 116 ? -6.194 6.935 12.150 1.00 93.31 116 LEU A O 1
ATOM 907 N N . PHE A 1 117 ? -7.288 6.343 10.272 1.00 91.69 117 PHE A N 1
ATOM 908 C CA . PHE A 1 117 ? -8.534 7.038 10.603 1.00 91.69 117 PHE A CA 1
ATOM 909 C C . PHE A 1 117 ? -9.446 6.218 11.517 1.00 91.69 117 PHE A C 1
ATOM 911 O O . PHE A 1 117 ? -10.189 6.785 12.311 1.00 91.69 117 PHE A O 1
ATOM 918 N N . ARG A 1 118 ? -9.358 4.884 11.510 1.00 85.94 118 ARG A N 1
ATOM 919 C CA . ARG A 1 118 ? -10.157 4.042 12.415 1.00 85.94 118 ARG A CA 1
ATOM 920 C C . ARG A 1 118 ? -9.709 4.138 13.877 1.00 85.94 118 ARG A C 1
ATOM 922 O O . ARG A 1 118 ? -10.521 3.892 14.761 1.00 85.94 118 ARG A O 1
ATOM 929 N N . GLN A 1 119 ? -8.465 4.549 14.139 1.00 64.69 119 GLN A N 1
ATOM 930 C CA . GLN A 1 119 ? -7.976 4.875 15.490 1.00 64.69 119 GLN A CA 1
ATOM 931 C C . GLN A 1 119 ? -8.574 6.180 16.064 1.00 64.69 119 GLN A C 1
ATOM 933 O O . GLN A 1 119 ? -8.228 6.556 17.175 1.00 64.69 119 GLN A O 1
ATOM 938 N N . GLU A 1 120 ? -9.463 6.876 15.344 1.00 49.47 120 GLU A N 1
ATOM 939 C CA . GLU A 1 120 ? -10.166 8.076 15.829 1.00 49.47 120 GLU A CA 1
ATOM 940 C C . GLU A 1 120 ? -11.395 7.768 16.710 1.00 49.47 120 GLU A C 1
ATOM 942 O O . GLU A 1 120 ? -11.883 8.659 17.393 1.00 49.47 120 GLU A O 1
ATOM 947 N N . ASN A 1 121 ? -11.868 6.514 16.736 1.00 38.47 121 ASN A N 1
ATOM 948 C CA . ASN A 1 121 ? -13.097 6.106 17.437 1.00 38.47 121 ASN A CA 1
ATOM 949 C C . ASN A 1 121 ? -12.844 5.195 18.658 1.00 38.47 121 ASN A C 1
ATOM 951 O O . ASN A 1 121 ? -13.635 4.289 18.923 1.00 38.47 121 ASN A O 1
ATOM 955 N N . SER A 1 122 ? -11.727 5.363 19.370 1.00 36.41 122 SER A N 1
ATOM 956 C CA . SER A 1 122 ? -11.441 4.655 20.632 1.00 36.41 122 SER A CA 1
ATOM 957 C C . SER A 1 122 ? -11.119 5.633 21.746 1.00 36.41 122 SER A C 1
ATOM 959 O O . SER A 1 122 ? -10.331 6.565 21.479 1.00 36.41 122 SER A O 1
#

Sequence (122 aa):
MDYLQLQSKIESTKNYLNLSMNLSEIGQKIAGFIKIVSIVLITGAIGLELGKIFGLLNTNEIPNNFTPIFGIARFALIAHLFEGIVAAIYARPKNKLPFQYGIYTFFVGTVGLVELFRQENS

pLDDT: mean 89.95, std 11.21, range [36.41, 98.44]

Secondary structure (DSSP, 8-state):
--HHHHHHHHHHHHHHHHHHHHHHHHHHHHHHHHHHHHHHHHHHHHHHHHHHHHHHHTTPPPPGGGHHHHHHHHHHHHHHHHHHHHHHHHHGGGTS-HHHHHHHHHHHTHHHHHHHHHTT--

Mean predicted aligned error: 6.93 Å

Nearest PDB structures (foldseek):
  1o3x-assembly1_A  TM=4.090E-01  e=6.611E+00  Homo sapiens

Solvent-accessible surface area (backbone atoms only — not comparable to full-atom values): 648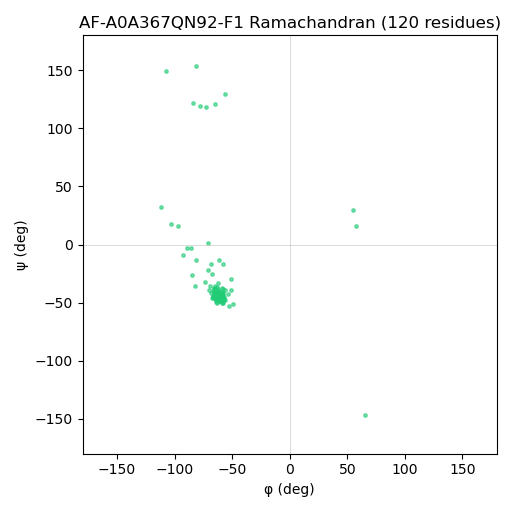6 Å² total; per-residue (Å²): 136,56,72,69,62,53,52,53,51,53,53,51,52,51,52,52,52,54,50,55,53,50,53,51,52,52,51,52,52,50,53,53,51,49,32,56,52,32,37,53,51,50,54,46,30,51,50,51,54,50,50,50,53,53,33,57,76,67,74,44,84,75,70,75,87,50,53,66,60,53,50,52,34,50,52,51,54,52,53,17,45,54,44,8,51,53,31,24,71,58,18,54,91,66,83,37,59,27,69,62,46,10,53,51,8,35,38,33,25,70,60,39,48,51,57,61,59,59,66,72,80,115

Radius of gyration: 22.45 Å; Cα contacts (8 Å, |Δi|>4): 95; chains: 1; bounding box: 65×30×57 Å

Foldseek 3Di:
DDPVVVVVVVVVVVVVVVVVVVVVVVVVVVLVVLLVVLLVLLVVLVVVVVVVVVCVVVVHDDDPVCVVVNVVSVVLQVQLLVQLQVQLVLQVVQVHHSNVLSVSSSRSPVSSVCVSVVSVPD